Protein AF-A0A3M1GWU7-F1 (afdb_monomer_lite)

Foldseek 3Di:
DPAADEAEPVVPDDPPDDQLVVQCVVDPDPVSNVVSVPDDPLRYHYAHPPVRPCVVVVVVSVVVVVCVVVVVDPDDDDDDPLLVVLQVLLVVLQVVLVVCVVVVHDPVSSVVSNVSSVVSVCCNVVNDPDVVNVCVVCVPPDPPD

Structure (mmCIF, N/CA/C/O backbone):
data_AF-A0A3M1GWU7-F1
#
_entry.id   AF-A0A3M1GWU7-F1
#
loop_
_atom_site.group_PDB
_atom_site.id
_atom_site.type_symbol
_atom_site.label_atom_id
_atom_site.label_alt_id
_atom_site.label_comp_id
_atom_site.label_asym_id
_atom_site.label_entity_id
_atom_site.label_seq_id
_atom_site.pdbx_PDB_ins_code
_atom_site.Cartn_x
_atom_site.Cartn_y
_atom_site.Cartn_z
_atom_site.occupancy
_atom_site.B_iso_or_equiv
_atom_site.auth_seq_id
_atom_site.auth_comp_id
_atom_site.auth_asym_id
_atom_site.auth_atom_id
_atom_site.pdbx_PDB_model_num
ATOM 1 N N . LYS A 1 1 ? -6.688 -11.703 4.045 1.00 57.81 1 LYS A N 1
ATOM 2 C CA . LYS A 1 1 ? -7.608 -10.585 4.372 1.00 57.81 1 LYS A CA 1
ATOM 3 C C . LYS A 1 1 ? -7.320 -10.134 5.801 1.00 57.81 1 LYS A C 1
ATOM 5 O O . LYS A 1 1 ? -7.382 -10.965 6.701 1.00 57.81 1 LYS A O 1
ATOM 10 N N . ASN A 1 2 ? -6.999 -8.858 6.010 1.00 71.38 2 ASN A N 1
ATOM 11 C CA . ASN A 1 2 ? -6.743 -8.299 7.342 1.00 71.38 2 ASN A CA 1
ATOM 12 C C . ASN A 1 2 ? -8.048 -7.856 7.983 1.00 71.38 2 ASN A C 1
ATOM 14 O O . ASN A 1 2 ? -8.399 -6.684 7.957 1.00 71.38 2 ASN A O 1
ATOM 18 N N . VAL A 1 3 ? -8.787 -8.828 8.506 1.00 79.06 3 VAL A N 1
ATOM 19 C CA . VAL A 1 3 ? -10.087 -8.591 9.130 1.00 79.06 3 VAL A CA 1
ATOM 20 C C . VAL A 1 3 ? -9.987 -8.920 10.612 1.00 79.06 3 VAL A C 1
ATOM 22 O O . VAL A 1 3 ? -9.396 -9.940 10.989 1.00 79.06 3 VAL A O 1
ATOM 25 N N . PHE A 1 4 ? -10.547 -8.031 11.425 1.00 82.25 4 PHE A N 1
ATOM 26 C CA . PHE A 1 4 ? -10.835 -8.242 12.836 1.00 82.25 4 PHE A CA 1
ATOM 27 C C . PHE A 1 4 ? -12.342 -8.193 13.023 1.00 82.25 4 PHE A C 1
ATOM 29 O O . PHE A 1 4 ? -13.004 -7.326 12.451 1.00 82.25 4 PHE A O 1
ATOM 36 N N . PHE A 1 5 ? -12.864 -9.090 13.847 1.00 82.25 5 PHE A N 1
ATOM 37 C CA . PHE A 1 5 ? -14.243 -9.022 14.290 1.00 82.25 5 PHE A CA 1
ATOM 38 C C . PHE A 1 5 ? -14.273 -8.448 15.706 1.00 82.25 5 PHE A C 1
ATOM 40 O O . PHE A 1 5 ? -13.634 -8.992 16.607 1.00 82.25 5 PHE A O 1
ATOM 47 N N . ILE A 1 6 ? -15.005 -7.348 15.898 1.00 84.88 6 ILE A N 1
ATOM 48 C CA . ILE A 1 6 ? -15.105 -6.662 17.189 1.00 84.88 6 ILE A CA 1
ATOM 49 C C . ILE A 1 6 ? -16.528 -6.814 17.729 1.00 84.88 6 ILE A C 1
ATOM 51 O O . ILE A 1 6 ? -17.457 -6.146 17.277 1.00 84.88 6 ILE A O 1
ATOM 55 N N . GLY A 1 7 ? -16.693 -7.693 18.715 1.00 82.56 7 GLY A N 1
ATOM 56 C CA . GLY A 1 7 ? -17.942 -7.864 19.450 1.00 82.56 7 GLY A CA 1
ATOM 57 C C . GLY A 1 7 ? -18.119 -6.768 20.497 1.00 82.56 7 GLY A C 1
ATOM 58 O O . GLY A 1 7 ? -17.419 -6.760 21.508 1.00 82.56 7 GLY A O 1
ATOM 59 N N . ASN A 1 8 ? -19.046 -5.840 20.267 1.00 82.75 8 ASN A N 1
ATOM 60 C CA . ASN A 1 8 ? -19.386 -4.802 21.242 1.00 82.75 8 ASN A CA 1
ATOM 61 C C . ASN A 1 8 ? -20.328 -5.335 22.344 1.00 82.75 8 ASN A C 1
ATOM 63 O O . ASN A 1 8 ? -20.962 -6.376 22.172 1.00 82.75 8 ASN A O 1
ATOM 67 N N . LYS A 1 9 ? -20.484 -4.562 23.426 1.00 83.50 9 LYS A N 1
ATOM 68 C CA . LYS A 1 9 ? -21.318 -4.838 24.609 1.00 83.50 9 LYS A CA 1
ATOM 69 C C . LYS A 1 9 ? -20.780 -5.946 25.513 1.00 83.50 9 LYS A C 1
ATOM 71 O O . LYS A 1 9 ? -21.555 -6.702 26.094 1.00 83.50 9 LYS A O 1
ATOM 76 N N . LYS A 1 10 ? -19.453 -6.049 25.634 1.00 81.56 10 LYS A N 1
ATOM 77 C CA . LYS A 1 10 ? -18.791 -7.012 26.530 1.00 81.56 10 LYS A CA 1
ATOM 78 C C . LYS A 1 10 ? -19.312 -6.940 27.974 1.00 81.56 10 LYS A C 1
ATOM 80 O O . LYS A 1 10 ? -19.421 -7.968 28.625 1.00 81.56 10 LYS A O 1
ATOM 85 N N . ASP A 1 11 ? -19.701 -5.752 28.423 1.00 81.69 11 ASP A N 1
ATOM 86 C CA . ASP A 1 11 ? -20.305 -5.469 29.729 1.00 81.69 11 ASP A CA 1
ATOM 87 C C . ASP A 1 11 ? -21.601 -6.252 30.013 1.00 81.69 11 ASP A C 1
ATOM 89 O O . ASP A 1 11 ? -21.964 -6.436 31.171 1.00 81.69 11 ASP A O 1
ATOM 93 N N . LEU A 1 12 ? -22.279 -6.749 28.974 1.00 79.94 12 LEU A N 1
ATOM 94 C CA . LEU A 1 12 ? -23.501 -7.550 29.090 1.00 79.94 12 LEU A CA 1
ATOM 95 C C . LEU A 1 12 ? -23.256 -9.056 28.901 1.00 79.94 12 LEU A C 1
ATOM 97 O O . LEU A 1 12 ? -24.201 -9.845 28.952 1.00 79.94 12 LEU A O 1
ATOM 101 N N . VAL A 1 13 ? -22.013 -9.465 28.632 1.00 73.44 13 VAL A N 1
ATOM 102 C CA . VAL A 1 13 ? -21.659 -10.844 28.279 1.00 73.44 13 VAL A CA 1
ATOM 103 C C . VAL A 1 13 ? -21.088 -11.570 29.496 1.00 73.44 13 VAL A C 1
ATOM 105 O O . VAL A 1 13 ? -20.208 -11.067 30.188 1.00 73.44 13 VAL A O 1
ATOM 108 N N . ASN A 1 14 ? -21.579 -12.785 29.751 1.00 70.25 14 ASN A N 1
ATOM 109 C CA . ASN A 1 14 ? -21.101 -13.625 30.848 1.00 70.25 14 ASN A CA 1
ATOM 110 C C . ASN A 1 14 ? -19.620 -14.021 30.621 1.00 70.25 14 ASN A C 1
ATOM 112 O O . ASN A 1 14 ? -19.297 -14.489 29.527 1.00 70.25 14 ASN A O 1
ATOM 116 N N . PRO A 1 15 ? -18.723 -13.893 31.620 1.00 65.94 15 PRO A N 1
ATOM 117 C CA . PRO A 1 15 ? -17.295 -14.208 31.478 1.00 65.94 15 PRO A CA 1
ATOM 118 C C . PRO A 1 15 ? -16.981 -15.657 31.065 1.00 65.94 15 PRO A C 1
ATOM 120 O O . PRO A 1 15 ? -15.905 -15.904 30.530 1.00 65.94 15 PRO A O 1
ATOM 123 N N . ASN A 1 16 ? -17.912 -16.600 31.253 1.00 62.66 16 ASN A N 1
ATOM 124 C CA . ASN A 1 16 ? -17.747 -18.001 30.836 1.00 62.66 16 ASN A CA 1
ATOM 125 C C . ASN A 1 16 ? -18.221 -18.291 29.400 1.00 62.66 16 ASN A C 1
ATOM 127 O O . ASN A 1 16 ? -18.199 -19.442 28.963 1.00 62.66 16 ASN A O 1
ATOM 131 N N . LEU A 1 17 ? -18.699 -17.283 28.666 1.00 63.97 17 LEU A N 1
ATOM 132 C CA . LEU A 1 17 ? -19.283 -17.481 27.345 1.00 63.97 17 LEU A CA 1
ATOM 133 C C . LEU A 1 17 ? -18.202 -17.522 26.257 1.00 63.97 17 LEU A C 1
ATOM 135 O O . LEU A 1 17 ? -17.371 -16.620 26.142 1.00 63.97 17 LEU A O 1
ATOM 139 N N . ASN A 1 18 ? -18.247 -18.546 25.404 1.00 67.56 18 ASN A N 1
ATOM 140 C CA . ASN A 1 18 ? -17.389 -18.614 24.227 1.00 67.56 18 ASN A CA 1
ATOM 141 C C . ASN A 1 18 ? -17.783 -17.495 23.240 1.00 67.56 18 ASN A C 1
ATOM 143 O O . ASN A 1 18 ? -18.883 -17.507 22.682 1.00 67.56 18 ASN A O 1
ATOM 147 N N . LEU A 1 19 ? -16.879 -16.536 23.005 1.00 67.31 19 LEU A N 1
ATOM 148 C CA . LEU A 1 19 ? -17.105 -15.382 22.122 1.00 67.31 19 LEU A CA 1
ATOM 149 C C . LEU A 1 19 ? -17.618 -15.781 20.733 1.00 67.31 19 LEU A C 1
ATOM 151 O O . LEU A 1 19 ? -18.507 -15.124 20.197 1.00 67.31 19 LEU A O 1
ATOM 155 N N . LYS A 1 20 ? -17.072 -16.852 20.147 1.00 67.94 20 LYS A N 1
ATOM 156 C CA . LYS A 1 20 ? -17.460 -17.315 18.811 1.00 67.94 20 LYS A CA 1
ATOM 157 C C . LYS A 1 20 ? -18.924 -17.752 18.801 1.00 67.94 20 LYS A C 1
ATOM 159 O O . LYS A 1 20 ? -19.667 -17.374 17.902 1.00 67.94 20 LYS A O 1
ATOM 164 N N . SER A 1 21 ? -19.358 -18.473 19.837 1.00 69.31 21 SER A N 1
ATOM 165 C CA . SER A 1 21 ? -20.757 -18.899 19.987 1.00 69.31 21 SER A CA 1
ATOM 166 C C . SER A 1 21 ? -21.723 -17.724 20.192 1.00 69.31 21 SER A C 1
ATOM 168 O O . SER A 1 21 ? -22.760 -17.673 19.537 1.00 69.31 21 SER A O 1
ATOM 170 N N . PHE A 1 22 ? -21.342 -16.729 21.001 1.00 70.25 22 PHE A N 1
ATOM 171 C CA . PHE A 1 22 ? -22.142 -15.519 21.223 1.00 70.25 22 PHE A CA 1
ATOM 172 C C . PHE A 1 22 ? -22.355 -14.712 19.938 1.00 70.25 22 PHE A C 1
ATOM 174 O O . PHE A 1 22 ? -23.441 -14.204 19.664 1.00 70.25 22 PHE A O 1
ATOM 181 N N . LEU A 1 23 ? -21.305 -14.593 19.128 1.00 67.12 23 LEU A N 1
ATOM 182 C CA . LEU A 1 23 ? -21.353 -13.831 17.886 1.00 67.12 23 LEU A CA 1
ATOM 183 C C . LEU A 1 23 ? -22.142 -14.548 16.791 1.00 67.12 23 LEU A C 1
ATOM 185 O O . LEU A 1 23 ? -22.855 -13.888 16.039 1.00 67.12 23 LEU A O 1
ATOM 189 N N . LEU A 1 24 ? -22.078 -15.882 16.739 1.00 69.56 24 LEU A N 1
ATOM 190 C CA . LEU A 1 24 ? -22.933 -16.684 15.859 1.00 69.56 24 LEU A CA 1
ATOM 191 C C . LEU A 1 24 ? -24.417 -16.520 16.206 1.00 69.56 24 LEU A C 1
ATOM 193 O O . LEU A 1 24 ? -25.240 -16.409 15.300 1.00 69.56 24 LEU A O 1
ATOM 197 N N . GLU A 1 25 ? -24.749 -16.446 17.497 1.00 69.19 25 GLU A N 1
ATOM 198 C CA . GLU A 1 25 ? -26.123 -16.231 17.969 1.00 69.19 25 GLU A CA 1
ATOM 199 C C . GLU A 1 25 ? -26.661 -14.840 17.591 1.00 69.19 25 GLU A C 1
ATOM 201 O O . GLU A 1 25 ? -27.834 -14.687 17.255 1.00 69.19 25 GLU A O 1
ATOM 206 N N . LYS A 1 26 ? -25.807 -13.807 17.629 1.00 70.75 26 LYS A N 1
ATOM 207 C CA . LYS A 1 26 ? -26.196 -12.415 17.339 1.00 70.75 26 LYS A CA 1
ATOM 208 C C . LYS A 1 26 ? -26.078 -12.014 15.868 1.00 70.75 26 LYS A C 1
ATOM 210 O O . LYS A 1 26 ? -26.514 -10.918 15.514 1.00 70.75 26 LYS A O 1
ATOM 215 N N . ALA A 1 27 ? -25.501 -12.856 15.015 1.00 70.25 27 ALA A N 1
ATOM 216 C CA . ALA A 1 27 ? -25.378 -12.580 13.590 1.00 70.25 27 ALA A CA 1
ATOM 217 C C . ALA A 1 27 ? -26.752 -12.644 12.899 1.00 70.25 27 ALA A C 1
ATOM 219 O O . ALA A 1 27 ? -27.404 -13.685 12.874 1.00 70.25 27 ALA A O 1
ATOM 220 N N . SER A 1 28 ? -27.177 -11.520 12.316 1.00 69.50 28 SER A N 1
ATOM 221 C CA . SER A 1 28 ? -28.491 -11.352 11.677 1.00 69.50 28 SER A CA 1
ATOM 222 C C . SER A 1 28 ? -28.609 -11.981 10.284 1.00 69.50 28 SER A C 1
ATOM 224 O O . SER A 1 28 ? -29.724 -12.190 9.811 1.00 69.50 28 SER A O 1
ATOM 226 N N . SER A 1 29 ? -27.484 -12.294 9.634 1.00 78.38 29 SER A N 1
ATOM 227 C CA . SER A 1 29 ? -27.429 -12.820 8.264 1.00 78.38 29 SER A CA 1
ATOM 228 C C . SER A 1 29 ? -26.552 -14.070 8.186 1.00 78.38 29 SER A C 1
ATOM 230 O O . SER A 1 29 ? -25.502 -14.130 8.829 1.00 78.38 29 SER A O 1
ATOM 232 N N . ARG A 1 30 ? -26.937 -15.038 7.339 1.00 72.81 30 ARG A N 1
ATOM 233 C CA . ARG A 1 30 ? -26.162 -16.274 7.090 1.00 72.81 30 ARG A CA 1
ATOM 234 C C . ARG A 1 30 ? -24.740 -15.998 6.590 1.00 72.81 30 ARG A C 1
ATOM 236 O O . ARG A 1 30 ? -23.810 -16.653 7.036 1.00 72.81 30 ARG A O 1
ATOM 243 N N . GLU A 1 31 ? -24.560 -14.975 5.757 1.00 72.56 31 GLU A N 1
ATOM 244 C CA . GLU A 1 31 ? -23.241 -14.570 5.243 1.00 72.56 31 GLU A CA 1
ATOM 245 C C . GLU A 1 31 ? -22.267 -14.184 6.373 1.00 72.56 31 GLU A C 1
ATOM 247 O O . GLU A 1 31 ? -21.104 -14.579 6.368 1.00 72.56 31 GLU A O 1
ATOM 252 N N . ILE A 1 32 ? -22.756 -13.480 7.401 1.00 72.19 32 ILE A N 1
ATOM 253 C CA . ILE A 1 32 ? -21.949 -13.077 8.563 1.00 72.19 32 ILE A CA 1
ATOM 254 C C . ILE A 1 32 ? -21.616 -14.299 9.432 1.00 72.19 32 ILE A C 1
ATOM 256 O O . ILE A 1 32 ? -20.515 -14.393 9.970 1.00 72.19 32 ILE A O 1
ATOM 260 N N . GLN A 1 33 ? -22.542 -15.255 9.557 1.00 73.31 33 GLN A N 1
ATOM 261 C CA . GLN A 1 33 ? -22.303 -16.498 10.297 1.00 73.31 33 GLN A CA 1
ATOM 262 C C . GLN A 1 33 ? -21.193 -17.339 9.653 1.00 73.31 33 GLN A C 1
ATOM 264 O O . GLN A 1 33 ? -20.324 -17.847 10.364 1.00 73.31 33 GLN A O 1
ATOM 269 N N . GLU A 1 34 ? -21.180 -17.444 8.323 1.00 75.44 34 GLU A N 1
ATOM 270 C CA . GLU A 1 34 ? -20.138 -18.158 7.575 1.00 75.44 34 GLU A CA 1
ATOM 271 C C . GLU A 1 34 ? -18.770 -17.472 7.689 1.00 75.44 34 GLU A C 1
ATOM 273 O O . GLU A 1 34 ? -17.753 -18.140 7.902 1.00 75.44 34 GLU A O 1
ATOM 278 N N . GLU A 1 35 ? -18.718 -16.137 7.625 1.00 74.38 35 GLU A N 1
ATOM 279 C CA . GLU A 1 35 ? -17.472 -15.402 7.867 1.00 74.38 35 GLU A CA 1
ATOM 280 C C . GLU A 1 35 ? -16.964 -15.609 9.302 1.00 74.38 35 GLU A C 1
ATOM 282 O O . GLU A 1 35 ? -15.784 -15.902 9.493 1.00 74.38 35 GLU A O 1
ATOM 287 N N . ILE A 1 36 ? -17.843 -15.554 10.309 1.00 73.88 36 ILE A N 1
ATOM 288 C CA . ILE A 1 36 ? -17.493 -15.812 11.717 1.00 73.88 36 ILE A CA 1
ATOM 289 C C . ILE A 1 36 ? -16.969 -17.244 11.916 1.00 73.88 36 ILE A C 1
ATOM 291 O O . ILE A 1 36 ? -16.016 -17.453 12.672 1.00 73.88 36 ILE A O 1
ATOM 295 N N . GLN A 1 37 ? -17.544 -18.244 11.242 1.00 76.00 37 GLN A N 1
ATOM 296 C CA . GLN A 1 37 ? -17.065 -19.629 11.339 1.00 76.00 37 GLN A CA 1
ATOM 297 C C . GLN A 1 37 ? -15.646 -19.795 10.789 1.00 76.00 37 GLN A C 1
ATOM 299 O O . GLN A 1 37 ? -14.836 -20.482 11.422 1.00 76.00 37 GLN A O 1
ATOM 304 N N . ASN A 1 38 ? -15.342 -19.124 9.677 1.00 77.25 38 ASN A N 1
ATOM 305 C CA . ASN A 1 38 ? -14.057 -19.201 8.980 1.00 77.25 38 ASN A CA 1
ATOM 306 C C . ASN A 1 38 ? -12.935 -18.368 9.625 1.00 77.25 38 ASN A C 1
ATOM 308 O O . ASN A 1 38 ? -11.769 -18.503 9.247 1.00 77.25 38 ASN A O 1
ATOM 312 N N . LEU A 1 39 ? -13.254 -17.514 10.599 1.00 72.56 39 LEU A N 1
ATOM 313 C CA . LEU A 1 39 ? -12.262 -16.732 11.332 1.00 72.56 39 LEU A CA 1
ATOM 314 C C . LEU A 1 39 ? -11.550 -17.571 12.406 1.00 72.56 39 LEU A C 1
ATOM 316 O O . LEU A 1 39 ? -12.161 -18.363 13.138 1.00 72.56 39 LEU A O 1
ATOM 320 N N . LYS A 1 40 ? -10.235 -17.350 12.524 1.00 77.81 40 LYS A N 1
ATOM 321 C CA . LYS A 1 40 ? -9.416 -17.882 13.623 1.00 77.81 40 LYS A CA 1
ATOM 322 C C . LYS A 1 40 ? -9.763 -17.162 14.926 1.00 77.81 40 LYS A C 1
ATOM 324 O O . LYS A 1 40 ? -10.110 -15.983 14.898 1.00 77.81 40 LYS A O 1
ATOM 329 N N . GLU A 1 41 ? -9.606 -17.836 16.065 1.00 71.38 41 GLU A N 1
ATOM 330 C CA . GLU A 1 41 ? -9.881 -17.246 17.388 1.00 71.38 41 GLU A CA 1
ATOM 331 C C . GLU A 1 41 ? -9.098 -15.945 17.628 1.00 71.38 41 GLU A C 1
ATOM 333 O O . GLU A 1 41 ? -9.648 -14.978 18.142 1.00 71.38 41 GLU A O 1
ATOM 338 N N . GLU A 1 42 ? -7.863 -15.868 17.132 1.00 73.12 42 GLU A N 1
ATOM 339 C CA . GLU A 1 42 ? -6.990 -14.685 17.203 1.00 73.12 42 GLU A CA 1
ATOM 340 C C . GLU A 1 42 ? -7.543 -13.436 16.483 1.00 73.12 42 GLU A C 1
ATOM 342 O O . GLU A 1 42 ? -7.027 -12.331 16.654 1.00 73.12 42 GLU A O 1
ATOM 347 N N . GLN A 1 43 ? -8.572 -13.590 15.642 1.00 77.81 43 GLN A N 1
ATOM 348 C CA . GLN A 1 43 ? -9.216 -12.490 14.916 1.00 77.81 43 GLN A CA 1
ATOM 349 C C . GLN A 1 43 ? -10.464 -11.953 15.625 1.00 77.81 43 GLN A C 1
ATOM 351 O O . GLN A 1 43 ? -11.045 -10.970 15.152 1.00 77.81 43 GLN A O 1
ATOM 356 N N . PHE A 1 44 ? -10.864 -12.570 16.740 1.00 80.62 44 PHE A N 1
ATOM 357 C CA . PHE A 1 44 ? -11.995 -12.140 17.551 1.00 80.62 44 PHE A CA 1
ATOM 358 C C . PHE A 1 44 ? -11.535 -11.300 18.732 1.00 80.62 44 PHE A C 1
ATOM 360 O O . PHE A 1 44 ? -10.750 -11.732 19.571 1.00 80.62 44 PHE A O 1
ATOM 367 N N . LEU A 1 45 ? -12.084 -10.094 18.817 1.00 82.94 45 LEU A N 1
ATOM 368 C CA . LEU A 1 45 ? -11.874 -9.177 19.926 1.00 82.94 45 LEU A CA 1
ATOM 369 C C . LEU A 1 45 ? -13.237 -8.747 20.469 1.00 82.94 45 LEU A C 1
ATOM 371 O O . LEU A 1 45 ? -14.206 -8.621 19.722 1.00 82.94 45 LEU A O 1
ATOM 375 N N . THR A 1 46 ? -13.330 -8.505 21.772 1.00 85.44 46 THR A N 1
ATOM 376 C CA . THR A 1 46 ? -14.521 -7.906 22.395 1.00 85.44 46 THR A CA 1
ATOM 377 C C . THR A 1 46 ? -14.223 -6.533 22.945 1.00 85.44 46 THR A C 1
ATOM 379 O O . THR A 1 46 ? -13.088 -6.229 23.291 1.00 85.44 46 THR A O 1
ATOM 382 N N . VAL A 1 47 ? -15.248 -5.700 23.054 1.00 89.19 47 VAL A N 1
ATOM 383 C CA . VAL A 1 47 ? -15.151 -4.366 23.643 1.00 89.19 47 VAL A CA 1
ATOM 384 C C . VAL A 1 47 ? -16.447 -4.022 24.355 1.00 89.19 47 VAL A C 1
ATOM 386 O O . VAL A 1 47 ? -17.524 -4.471 23.957 1.00 89.19 47 VAL A O 1
ATOM 389 N N . SER A 1 48 ? -16.362 -3.195 25.388 1.00 89.38 48 SER A N 1
ATOM 390 C CA . SER A 1 48 ? -17.504 -2.383 25.792 1.00 89.38 48 SER A CA 1
ATOM 391 C C . SER A 1 48 ? -17.252 -0.957 25.332 1.00 89.38 48 SER A C 1
ATOM 393 O O . SER A 1 48 ? -16.423 -0.247 25.897 1.00 89.38 48 SER A O 1
ATOM 395 N N . ALA A 1 49 ? -17.954 -0.525 24.285 1.00 89.19 49 ALA A N 1
ATOM 396 C CA . ALA A 1 49 ? -17.869 0.861 23.829 1.00 89.19 49 ALA A CA 1
ATOM 397 C C . ALA A 1 49 ? -18.442 1.852 24.859 1.00 89.19 49 ALA A C 1
ATOM 399 O O . ALA A 1 49 ? -18.099 3.028 24.817 1.00 89.19 49 ALA A O 1
ATOM 400 N N . LEU A 1 50 ? -19.297 1.378 25.775 1.00 90.62 50 LEU A N 1
ATOM 401 C CA . LEU A 1 50 ? -19.906 2.194 26.824 1.00 90.62 50 LEU A CA 1
ATOM 402 C C . LEU A 1 50 ? -18.924 2.479 27.965 1.00 90.62 50 LEU A C 1
ATOM 404 O O . LEU A 1 50 ? -18.785 3.626 28.378 1.00 90.62 50 LEU A O 1
ATOM 408 N N . THR A 1 51 ? -18.243 1.447 28.471 1.00 91.50 51 THR A N 1
ATOM 409 C CA . THR A 1 51 ? -17.307 1.590 29.601 1.00 91.50 51 THR A CA 1
ATOM 410 C C . THR A 1 51 ? -15.869 1.856 29.153 1.00 91.50 51 THR A C 1
ATOM 412 O O . THR A 1 51 ? -15.025 2.225 29.965 1.00 91.50 51 THR A O 1
ATOM 415 N N . GLY A 1 52 ? -15.570 1.657 27.866 1.00 88.88 52 GLY A N 1
ATOM 416 C CA . GLY A 1 52 ? -14.211 1.702 27.324 1.00 88.88 52 GLY A CA 1
ATOM 417 C C . GLY A 1 52 ? -13.395 0.439 27.615 1.00 88.88 52 GLY A C 1
ATOM 418 O O . GLY A 1 52 ? -12.201 0.388 27.304 1.00 88.88 52 GLY A O 1
ATOM 419 N N . GLU A 1 53 ? -14.010 -0.596 28.193 1.00 89.75 53 GLU A N 1
ATOM 420 C CA . GLU A 1 53 ? -13.325 -1.845 28.501 1.00 89.75 53 GLU A CA 1
ATOM 421 C C . GLU A 1 53 ? -12.750 -2.485 27.229 1.00 89.75 53 GLU A C 1
ATOM 423 O O . GLU A 1 53 ? -13.430 -2.625 26.210 1.00 89.75 53 GLU A O 1
ATOM 428 N N . ASN A 1 54 ? -11.495 -2.933 27.318 1.00 87.62 54 ASN A N 1
ATOM 429 C CA . ASN A 1 54 ? -10.764 -3.655 26.271 1.00 87.62 54 ASN A CA 1
ATOM 430 C C . ASN A 1 54 ? -10.383 -2.836 25.019 1.00 87.62 54 ASN A C 1
ATOM 432 O O . ASN A 1 54 ? -9.749 -3.374 24.110 1.00 87.62 54 ASN A O 1
ATOM 436 N N . VAL A 1 55 ? -10.679 -1.531 24.979 1.00 91.50 55 VAL A N 1
ATOM 437 C CA . VA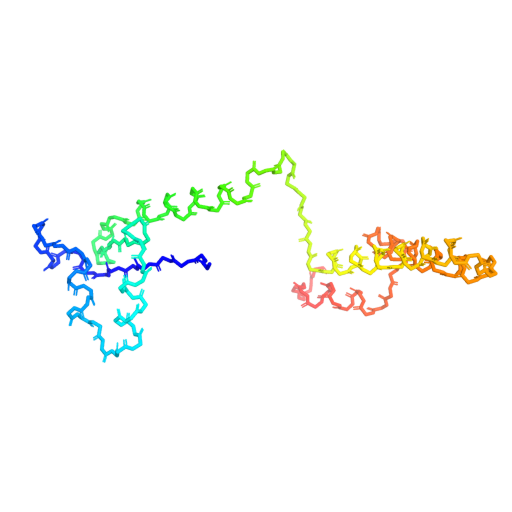L A 1 55 ? -10.285 -0.638 23.870 1.00 91.50 55 VAL A CA 1
ATOM 438 C C . VAL A 1 55 ? -8.768 -0.621 23.668 1.00 91.50 55 VAL A C 1
ATOM 440 O O . VAL A 1 55 ? -8.283 -0.677 22.539 1.00 91.50 55 VAL A O 1
ATOM 443 N N . GLU A 1 56 ? -8.001 -0.580 24.758 1.00 91.75 56 GLU A N 1
ATOM 444 C CA . GLU A 1 56 ? -6.539 -0.509 24.685 1.00 91.75 56 GLU A CA 1
ATOM 445 C C . GLU A 1 56 ? -5.920 -1.789 24.107 1.00 91.75 56 GLU A C 1
ATOM 447 O O . GLU A 1 56 ? -4.967 -1.737 23.331 1.00 91.75 56 GLU A O 1
ATOM 452 N N . ASN A 1 57 ? -6.507 -2.948 24.407 1.00 87.81 57 ASN A N 1
ATOM 453 C CA . ASN A 1 57 ? -6.062 -4.214 23.833 1.00 87.81 57 ASN A CA 1
ATOM 454 C C . ASN A 1 57 ? -6.369 -4.282 22.336 1.00 87.81 57 ASN A C 1
ATOM 456 O O . ASN A 1 57 ? -5.515 -4.719 21.572 1.00 87.81 57 ASN A O 1
ATOM 460 N N . ILE A 1 58 ? -7.520 -3.762 21.892 1.00 89.38 58 ILE A N 1
ATOM 461 C CA . ILE A 1 58 ? -7.830 -3.650 20.459 1.00 89.38 58 ILE A CA 1
ATOM 462 C C . ILE A 1 58 ? -6.797 -2.777 19.746 1.00 89.38 58 ILE A C 1
ATOM 464 O O . ILE A 1 58 ? -6.274 -3.181 18.707 1.00 89.38 58 ILE A O 1
ATOM 468 N N . LYS A 1 59 ? -6.447 -1.615 20.313 1.00 90.75 59 LYS A N 1
ATOM 469 C CA . LYS A 1 59 ? -5.399 -0.752 19.746 1.00 90.75 59 LYS A CA 1
ATOM 470 C C . LYS A 1 59 ? -4.069 -1.492 19.619 1.00 90.75 59 LYS A C 1
ATOM 472 O O . LYS A 1 59 ? -3.455 -1.441 18.557 1.00 90.75 59 LYS A O 1
ATOM 477 N N . LYS A 1 60 ? -3.651 -2.224 20.658 1.00 89.81 60 LYS A N 1
ATOM 478 C CA . LYS A 1 60 ? -2.420 -3.035 20.639 1.00 89.81 60 LYS A CA 1
ATOM 479 C C . LYS A 1 60 ? -2.471 -4.158 19.600 1.00 89.81 60 LYS A C 1
ATOM 481 O O . LYS A 1 60 ? -1.483 -4.382 18.903 1.00 89.81 60 LYS A O 1
ATOM 486 N N . SER A 1 61 ? -3.604 -4.841 19.449 1.00 86.75 61 SER A N 1
ATOM 487 C CA . SER A 1 61 ? -3.793 -5.887 18.433 1.00 86.75 61 SER A CA 1
ATOM 488 C C . SER A 1 61 ? -3.732 -5.328 17.011 1.00 86.75 61 SER A C 1
ATOM 490 O O . SER A 1 61 ? -3.098 -5.922 16.142 1.00 86.75 61 SER A O 1
ATOM 492 N N . ILE A 1 62 ? -4.334 -4.159 16.770 1.00 87.00 62 ILE A N 1
ATOM 493 C CA . ILE A 1 62 ? -4.229 -3.467 15.479 1.00 87.00 62 ILE A CA 1
ATOM 494 C C . ILE A 1 62 ? -2.777 -3.049 15.234 1.00 87.00 62 ILE A C 1
ATOM 496 O O . ILE A 1 62 ? -2.222 -3.355 14.182 1.00 87.00 62 ILE A O 1
ATOM 500 N N . TYR A 1 63 ? -2.147 -2.402 16.217 1.00 86.62 63 TYR A N 1
ATOM 501 C CA . TYR A 1 63 ? -0.779 -1.902 16.106 1.00 86.62 63 TYR A CA 1
ATOM 502 C C . TYR A 1 63 ? 0.228 -3.023 15.835 1.00 86.62 63 TYR A C 1
ATOM 504 O O . TYR A 1 63 ? 1.006 -2.926 14.894 1.00 86.62 63 TYR A O 1
ATOM 512 N N . SER A 1 64 ? 0.177 -4.115 16.599 1.00 84.94 64 SER A N 1
ATOM 513 C CA . SER A 1 64 ? 1.060 -5.275 16.404 1.00 84.94 64 SER A CA 1
ATOM 514 C C . SER A 1 64 ? 0.884 -5.921 15.031 1.00 84.94 64 SER A C 1
ATOM 516 O O . SER A 1 64 ? 1.871 -6.277 14.391 1.00 84.94 64 SER A O 1
ATOM 518 N N . LYS A 1 65 ? -0.352 -6.021 14.527 1.00 82.12 65 LYS A N 1
ATOM 519 C CA . LYS A 1 65 ? -0.605 -6.571 13.190 1.00 82.12 65 LYS A CA 1
ATOM 520 C C . LYS A 1 65 ? -0.057 -5.671 12.087 1.00 82.12 65 LYS A C 1
ATOM 522 O O . LYS A 1 65 ? 0.606 -6.163 11.182 1.00 82.12 65 LYS A O 1
ATOM 527 N N . VAL A 1 66 ? -0.269 -4.361 12.203 1.00 82.44 66 VAL A N 1
ATOM 528 C CA . VAL A 1 66 ? 0.296 -3.367 11.280 1.00 82.44 66 VAL A CA 1
ATOM 529 C C . VAL A 1 66 ? 1.826 -3.375 11.344 1.00 82.44 66 VAL A C 1
ATOM 531 O O . VAL A 1 66 ? 2.486 -3.352 10.311 1.00 82.44 66 VAL A O 1
ATOM 534 N N . GLN A 1 67 ? 2.414 -3.474 12.536 1.00 79.56 67 GLN 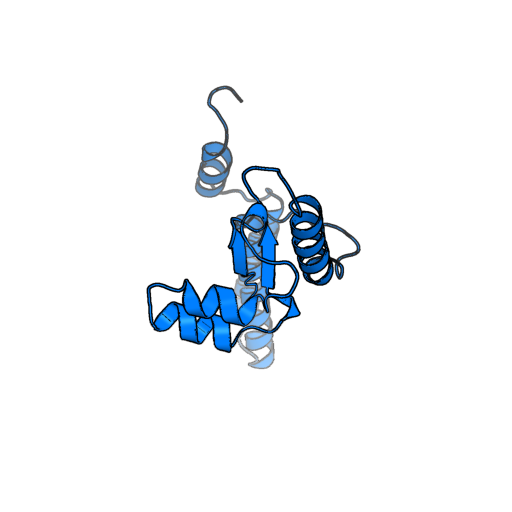A N 1
ATOM 535 C CA . GLN A 1 67 ? 3.863 -3.536 12.710 1.00 79.56 67 GLN A CA 1
ATOM 536 C C . GLN A 1 67 ? 4.465 -4.819 12.127 1.00 79.56 67 GLN A C 1
ATOM 538 O O . GLN A 1 67 ? 5.541 -4.756 11.550 1.00 79.56 67 GLN A O 1
ATOM 543 N N . ASN A 1 68 ? 3.787 -5.964 12.214 1.00 74.69 68 ASN A N 1
ATOM 544 C CA . ASN A 1 68 ? 4.251 -7.194 11.565 1.00 74.69 68 ASN A CA 1
ATOM 545 C C . ASN A 1 68 ? 4.254 -7.085 10.031 1.00 74.69 68 ASN A C 1
ATOM 547 O O . ASN A 1 68 ? 5.060 -7.739 9.375 1.00 74.69 68 ASN A O 1
ATOM 551 N N . GLU A 1 69 ? 3.390 -6.245 9.456 1.00 72.19 69 GLU A N 1
ATOM 552 C CA . GLU A 1 69 ? 3.355 -5.990 8.011 1.00 72.19 69 GLU A CA 1
ATOM 553 C C . GLU A 1 69 ? 4.354 -4.914 7.568 1.00 72.19 69 GLU A C 1
ATOM 555 O O . GLU A 1 69 ? 4.980 -5.046 6.518 1.00 72.19 69 GLU A O 1
ATOM 560 N N . ILE A 1 70 ? 4.532 -3.858 8.366 1.00 68.88 70 ILE A N 1
ATOM 561 C CA . ILE A 1 70 ? 5.390 -2.706 8.035 1.00 68.88 70 ILE A CA 1
ATOM 562 C C . ILE A 1 70 ? 6.839 -2.901 8.518 1.00 68.88 70 ILE A C 1
ATOM 564 O O . ILE A 1 70 ? 7.770 -2.344 7.939 1.00 68.88 70 ILE A O 1
ATOM 568 N N . GLY A 1 71 ? 7.056 -3.711 9.555 1.00 56.78 71 GLY A N 1
ATOM 569 C CA . GLY A 1 71 ? 8.310 -3.858 10.308 1.00 56.78 71 GLY A CA 1
ATOM 570 C C . GLY A 1 71 ? 9.498 -4.442 9.540 1.00 56.78 71 GLY A C 1
ATOM 571 O O . GLY A 1 71 ? 10.564 -4.631 10.119 1.00 56.78 71 GLY A O 1
ATOM 572 N N . LEU A 1 72 ? 9.343 -4.700 8.241 1.00 56.28 72 LEU A N 1
ATOM 573 C CA . LEU A 1 72 ? 10.427 -5.099 7.344 1.00 56.28 72 LEU A CA 1
ATOM 574 C C . LEU A 1 72 ? 11.245 -3.907 6.819 1.00 56.28 72 LEU A C 1
ATOM 576 O O . LEU A 1 72 ? 12.352 -4.106 6.318 1.00 56.28 72 LEU A O 1
ATOM 580 N N . TYR A 1 73 ? 10.752 -2.673 6.952 1.00 57.44 73 TYR A N 1
ATOM 581 C CA . TYR A 1 73 ? 11.445 -1.487 6.450 1.00 57.44 73 TYR A CA 1
ATOM 582 C C . TYR A 1 73 ? 12.156 -0.748 7.593 1.00 57.44 73 TYR A C 1
ATOM 584 O O . TYR A 1 73 ? 11.523 -0.081 8.407 1.00 57.44 73 TYR A O 1
ATOM 592 N N . LYS A 1 74 ? 13.495 -0.855 7.647 1.00 57.12 74 LYS A N 1
ATOM 593 C CA . LYS A 1 74 ? 14.354 -0.105 8.593 1.00 57.12 74 LYS A CA 1
ATOM 594 C C . LYS A 1 74 ? 14.264 1.417 8.412 1.00 57.12 74 LYS A C 1
ATOM 596 O O . LYS A 1 74 ? 14.577 2.157 9.337 1.00 57.12 74 LYS A O 1
ATOM 601 N N . GLU A 1 75 ? 13.832 1.867 7.238 1.00 62.06 75 GLU A N 1
ATOM 602 C CA . GLU A 1 75 ? 13.653 3.271 6.886 1.00 62.06 75 GLU A CA 1
ATOM 603 C C . GLU A 1 75 ? 12.229 3.470 6.367 1.00 62.06 75 GLU A C 1
ATOM 605 O O . GLU A 1 75 ? 11.800 2.826 5.406 1.00 62.06 75 GLU A O 1
ATOM 610 N N . ALA A 1 76 ? 11.472 4.350 7.020 1.00 59.69 76 ALA A N 1
ATOM 611 C CA . ALA A 1 76 ? 10.125 4.689 6.591 1.00 59.69 76 ALA A CA 1
ATOM 612 C C . ALA A 1 76 ? 10.199 5.632 5.382 1.00 59.69 76 ALA A C 1
ATOM 614 O O . ALA A 1 76 ? 10.353 6.845 5.529 1.00 59.69 76 ALA A O 1
ATOM 615 N N . PHE A 1 77 ? 10.071 5.086 4.174 1.00 63.69 77 PHE A N 1
ATOM 616 C CA . PHE A 1 77 ? 9.881 5.910 2.985 1.00 63.69 77 PHE A CA 1
ATOM 617 C C . PHE A 1 77 ? 8.419 6.350 2.887 1.00 63.69 77 PHE A C 1
ATOM 619 O O . PHE A 1 77 ? 7.517 5.549 2.642 1.00 63.69 77 PHE A O 1
ATOM 626 N N . LEU A 1 78 ? 8.176 7.650 3.060 1.00 66.38 78 LEU A N 1
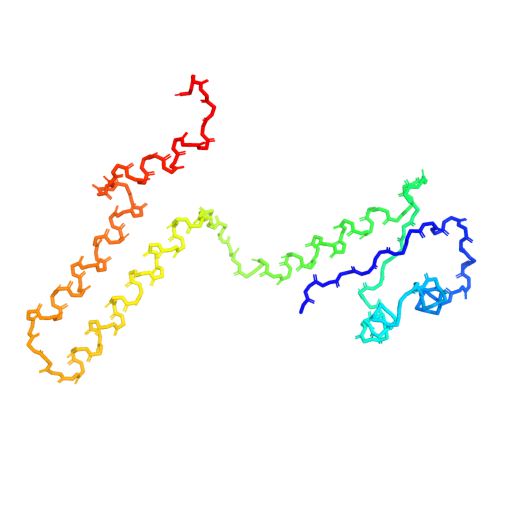ATOM 627 C CA . LEU A 1 78 ? 6.861 8.255 2.856 1.00 66.38 78 LEU A CA 1
ATOM 628 C C . LEU A 1 78 ? 6.590 8.427 1.355 1.00 66.38 78 LEU A C 1
ATOM 630 O O . LEU A 1 78 ? 6.835 9.482 0.764 1.00 66.38 78 LEU A O 1
ATOM 634 N N . PHE A 1 79 ? 6.063 7.382 0.721 1.00 77.75 79 PHE A N 1
ATOM 635 C CA . PHE A 1 79 ? 5.563 7.469 -0.647 1.00 77.75 79 PHE A CA 1
ATOM 636 C C . PHE A 1 79 ? 4.089 7.883 -0.669 1.00 77.75 79 PHE A C 1
ATOM 638 O O . PHE A 1 79 ? 3.246 7.300 0.007 1.00 77.75 79 PHE A O 1
ATOM 645 N N . ARG A 1 80 ? 3.761 8.885 -1.492 1.00 82.81 80 ARG A N 1
ATOM 646 C CA . ARG A 1 80 ? 2.376 9.146 -1.907 1.00 82.81 80 ARG A CA 1
ATOM 647 C C . ARG A 1 80 ? 2.036 8.251 -3.097 1.00 82.81 80 ARG A C 1
ATOM 649 O O . ARG A 1 80 ? 2.939 7.818 -3.811 1.00 82.81 80 ARG A O 1
ATOM 656 N N . LYS A 1 81 ? 0.742 8.066 -3.377 1.00 84.50 81 LYS A N 1
ATOM 657 C CA . LYS A 1 81 ? 0.258 7.296 -4.538 1.00 84.50 81 LYS A CA 1
ATOM 658 C C . LYS A 1 81 ? 0.952 7.699 -5.846 1.00 84.50 8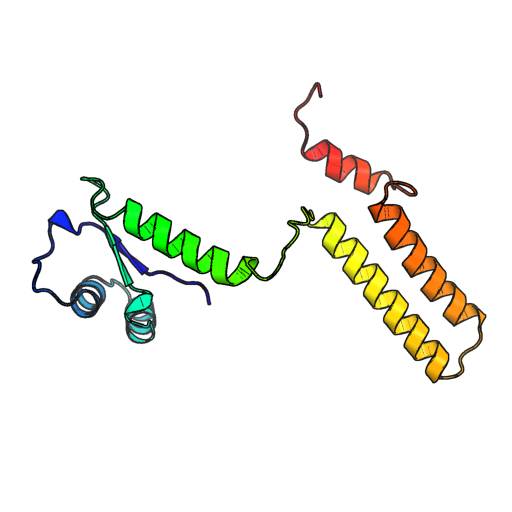1 LYS A C 1
ATOM 660 O O . LYS A 1 81 ? 1.431 6.828 -6.559 1.00 84.50 81 LYS A O 1
ATOM 665 N N . ARG A 1 82 ? 1.103 9.005 -6.108 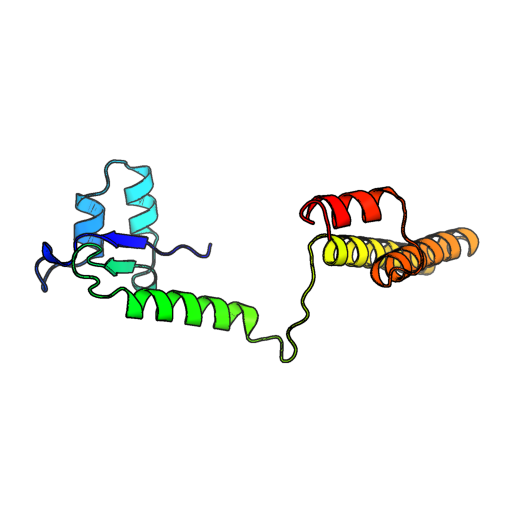1.00 81.56 82 ARG A N 1
ATOM 666 C CA . ARG A 1 82 ? 1.816 9.515 -7.295 1.00 81.56 82 ARG A CA 1
ATOM 667 C C . ARG A 1 82 ? 3.253 8.988 -7.421 1.00 81.56 82 ARG A C 1
ATOM 669 O O . ARG A 1 82 ? 3.702 8.700 -8.521 1.00 81.56 82 ARG A O 1
ATOM 676 N N . HIS A 1 83 ? 3.968 8.832 -6.299 1.00 86.62 83 HIS A N 1
ATOM 677 C CA . HIS A 1 83 ? 5.342 8.333 -6.323 1.00 86.62 83 HIS A CA 1
ATOM 678 C C . HIS A 1 83 ? 5.370 6.846 -6.686 1.00 86.62 83 HIS A C 1
ATOM 680 O O . HIS A 1 83 ? 6.193 6.421 -7.487 1.00 86.62 83 HIS A O 1
ATOM 686 N N . VAL A 1 84 ? 4.440 6.065 -6.130 1.00 88.38 84 VAL A N 1
ATOM 687 C CA . VAL A 1 84 ? 4.307 4.637 -6.453 1.00 88.38 84 VAL A CA 1
ATOM 688 C C . VAL A 1 84 ? 4.003 4.454 -7.939 1.00 88.38 84 VAL A C 1
ATOM 690 O O . VAL A 1 84 ? 4.684 3.683 -8.602 1.00 88.38 84 VAL A O 1
ATOM 693 N N . LEU A 1 85 ? 3.063 5.231 -8.486 1.00 88.75 85 LEU A N 1
ATOM 694 C CA . LEU A 1 85 ? 2.692 5.154 -9.902 1.00 88.75 85 LEU A CA 1
ATOM 695 C C . LEU A 1 85 ? 3.864 5.469 -10.842 1.00 88.75 85 LEU A C 1
ATOM 697 O O . LEU A 1 85 ? 4.095 4.731 -11.797 1.00 88.75 85 LEU A O 1
ATOM 701 N N . ALA A 1 86 ? 4.631 6.525 -10.564 1.00 88.75 86 ALA A N 1
ATOM 702 C CA . ALA A 1 86 ? 5.786 6.873 -11.390 1.00 88.75 86 ALA A CA 1
ATOM 703 C C . ALA A 1 86 ? 6.917 5.829 -11.293 1.00 88.75 86 ALA A C 1
ATOM 705 O O . ALA A 1 86 ? 7.560 5.529 -12.299 1.00 88.75 86 ALA A O 1
ATOM 706 N N . LEU A 1 87 ? 7.138 5.229 -10.115 1.00 91.12 87 LEU A N 1
ATOM 707 C CA . LEU A 1 87 ? 8.090 4.121 -9.950 1.00 91.12 87 LEU A CA 1
ATOM 708 C C . LEU A 1 87 ? 7.638 2.851 -10.681 1.00 91.12 87 LEU A C 1
ATOM 710 O O . LEU A 1 87 ? 8.465 2.191 -11.314 1.00 91.12 87 LEU A O 1
ATOM 714 N N . ASP A 1 88 ? 6.347 2.521 -10.626 1.00 93.25 88 ASP A N 1
ATOM 715 C CA . ASP A 1 88 ? 5.775 1.380 -11.346 1.00 93.25 88 ASP A CA 1
ATOM 716 C C . ASP A 1 88 ? 5.922 1.551 -12.861 1.00 93.25 88 ASP A C 1
ATOM 718 O O . ASP A 1 88 ? 6.321 0.614 -13.561 1.00 93.25 88 ASP A O 1
ATOM 722 N N . GLU A 1 89 ? 5.658 2.755 -13.375 1.00 92.88 89 GLU A N 1
ATOM 723 C CA . GLU A 1 89 ? 5.829 3.069 -14.792 1.00 92.88 89 GLU A CA 1
ATOM 724 C C . GLU A 1 89 ? 7.307 2.996 -15.208 1.00 92.88 89 GLU A C 1
ATOM 726 O O . GLU A 1 89 ? 7.622 2.314 -16.184 1.00 92.88 89 GLU A O 1
ATOM 731 N N . ALA A 1 90 ? 8.224 3.577 -14.422 1.00 94.31 90 ALA A N 1
ATOM 732 C CA . ALA A 1 90 ? 9.666 3.476 -14.665 1.00 94.31 90 ALA A CA 1
ATOM 733 C C . ALA A 1 90 ? 10.148 2.013 -14.683 1.00 94.31 90 ALA A C 1
ATOM 735 O O . ALA A 1 90 ? 10.901 1.587 -15.561 1.00 94.31 90 ALA A O 1
ATOM 736 N N . MET A 1 91 ? 9.679 1.199 -13.735 1.00 96.62 91 MET A N 1
ATOM 737 C CA . MET A 1 91 ? 10.003 -0.226 -13.677 1.00 96.62 91 MET A CA 1
ATOM 738 C C . MET A 1 91 ? 9.466 -0.981 -14.900 1.00 96.62 91 MET A C 1
ATOM 740 O O . MET A 1 91 ? 10.134 -1.882 -15.418 1.00 96.62 91 MET A O 1
ATOM 744 N N . LYS A 1 92 ? 8.266 -0.632 -15.378 1.00 97.38 92 LYS A N 1
ATOM 745 C CA . LYS A 1 92 ? 7.667 -1.227 -16.578 1.00 97.38 92 LYS A CA 1
ATOM 746 C C . LYS A 1 92 ? 8.505 -0.929 -17.823 1.00 97.38 92 LYS A C 1
ATOM 748 O O . LYS A 1 92 ? 8.827 -1.869 -18.550 1.00 97.38 92 LYS A O 1
ATOM 753 N N . THR A 1 93 ? 8.912 0.322 -18.026 1.00 96.81 93 THR A N 1
ATOM 754 C CA . THR A 1 93 ? 9.740 0.736 -19.174 1.00 96.81 93 THR A CA 1
ATOM 755 C C . THR A 1 93 ? 11.147 0.137 -19.109 1.00 96.81 93 THR A C 1
ATOM 757 O O . THR A 1 93 ? 11.662 -0.358 -20.106 1.00 96.81 93 THR A O 1
ATOM 760 N N . LEU A 1 94 ? 11.752 0.019 -17.918 1.00 97.44 94 LEU A N 1
ATOM 761 C CA . LEU A 1 94 ? 13.038 -0.684 -17.764 1.00 97.44 94 LEU A CA 1
ATOM 762 C C . LEU A 1 94 ? 12.939 -2.171 -18.116 1.00 97.44 94 LEU A C 1
ATOM 764 O O . LEU A 1 94 ? 13.838 -2.733 -18.747 1.00 97.44 94 LEU A O 1
ATOM 768 N N . LYS A 1 95 ? 11.847 -2.832 -17.716 1.00 97.69 95 LYS A N 1
ATOM 769 C CA . LYS A 1 95 ? 11.592 -4.229 -18.095 1.00 97.69 95 LYS A CA 1
ATOM 770 C C . LYS A 1 95 ? 11.385 -4.368 -19.604 1.00 97.69 95 LYS A C 1
ATOM 772 O O . LYS A 1 95 ? 11.876 -5.344 -20.172 1.00 97.69 95 LYS A O 1
ATOM 777 N N . ALA A 1 96 ? 10.707 -3.411 -20.238 1.00 97.00 96 ALA A N 1
ATOM 778 C CA . ALA A 1 96 ? 10.539 -3.365 -21.687 1.00 97.00 96 ALA A CA 1
ATOM 779 C C . ALA A 1 96 ? 11.887 -3.182 -22.403 1.00 97.00 96 ALA A C 1
ATOM 781 O O . ALA A 1 96 ? 12.243 -4.032 -23.216 1.00 97.00 96 ALA A O 1
ATOM 782 N N . ALA A 1 97 ? 12.701 -2.196 -22.009 1.00 96.81 97 ALA A N 1
ATOM 783 C CA . ALA A 1 97 ? 14.056 -1.996 -22.533 1.00 96.81 97 ALA A CA 1
ATOM 784 C C . ALA A 1 97 ? 14.919 -3.263 -22.401 1.00 96.81 97 ALA A C 1
ATOM 786 O O . ALA A 1 97 ? 15.561 -3.702 -23.355 1.00 96.81 97 ALA A O 1
ATOM 787 N N . LYS A 1 98 ? 14.881 -3.919 -21.231 1.00 97.12 98 LYS A N 1
ATOM 788 C CA . LYS A 1 98 ? 15.591 -5.186 -20.990 1.00 97.12 98 LYS A CA 1
ATOM 789 C C . LYS A 1 98 ? 15.119 -6.305 -21.920 1.00 97.12 98 LYS A C 1
ATOM 791 O O . LYS A 1 98 ? 15.927 -7.149 -22.303 1.00 97.12 98 LYS A O 1
ATOM 796 N N . LYS A 1 99 ? 13.825 -6.354 -22.245 1.00 97.44 99 LYS A N 1
ATOM 797 C CA . LYS A 1 99 ? 13.274 -7.324 -23.196 1.00 97.44 99 LYS A CA 1
ATOM 798 C C . LYS A 1 99 ? 13.756 -7.022 -24.617 1.00 97.44 99 LYS A C 1
ATOM 800 O O . LYS A 1 99 ? 14.309 -7.914 -25.244 1.00 97.44 99 LYS A O 1
ATOM 805 N N . LEU A 1 100 ? 13.649 -5.773 -25.071 1.00 96.81 100 LEU A N 1
ATOM 806 C CA . LEU A 1 100 ? 14.118 -5.343 -26.396 1.00 96.81 100 LEU A CA 1
ATOM 807 C C . LEU A 1 100 ? 15.609 -5.639 -26.609 1.00 96.81 100 LEU A C 1
ATOM 809 O O . LEU A 1 100 ? 15.999 -6.123 -27.669 1.00 96.81 100 LEU A O 1
ATOM 813 N N . LEU A 1 101 ? 16.424 -5.430 -25.569 1.00 94.75 101 LEU A N 1
ATOM 814 C CA . LEU A 1 101 ? 17.848 -5.765 -25.582 1.00 94.75 1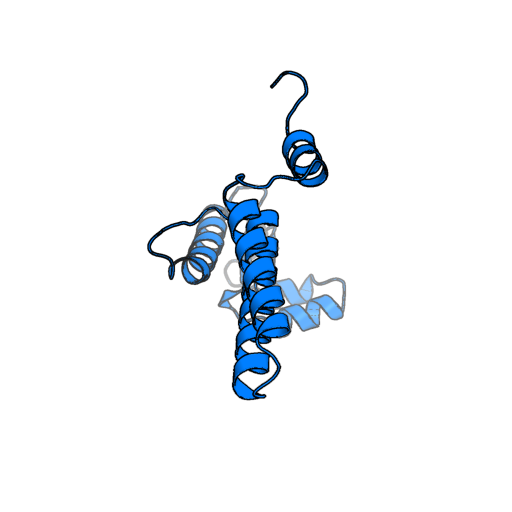01 LEU A CA 1
ATOM 815 C C . LEU A 1 101 ? 18.089 -7.270 -25.779 1.00 94.75 101 LEU A C 1
ATOM 817 O O . LEU A 1 101 ? 18.958 -7.665 -26.552 1.00 94.75 101 LEU A O 1
ATOM 821 N N . LYS A 1 102 ? 17.318 -8.125 -25.093 1.00 96.12 102 LYS A N 1
ATOM 822 C CA . LYS A 1 102 ? 17.403 -9.588 -25.255 1.00 96.12 102 LYS A CA 1
ATOM 823 C C . LYS A 1 102 ? 16.962 -10.039 -26.643 1.00 96.12 102 LYS A C 1
ATOM 825 O O . LYS A 1 102 ? 17.584 -10.936 -27.207 1.00 96.12 102 LYS A O 1
ATOM 830 N N . ASP A 1 103 ? 15.934 -9.392 -27.176 1.00 96.69 103 ASP A N 1
ATOM 831 C CA . ASP A 1 103 ? 15.355 -9.684 -28.486 1.00 96.69 103 ASP A CA 1
ATOM 832 C C . ASP A 1 103 ? 16.207 -9.107 -29.640 1.00 96.69 103 ASP A C 1
ATOM 834 O O . ASP A 1 103 ? 15.868 -9.297 -30.805 1.00 96.69 103 ASP A O 1
ATOM 838 N N . ARG A 1 104 ? 17.337 -8.441 -29.331 1.00 93.69 104 ARG A N 1
ATOM 839 C CA . ARG A 1 104 ? 18.267 -7.808 -30.289 1.00 93.69 104 ARG A CA 1
ATOM 840 C C . ARG A 1 104 ? 17.571 -6.836 -31.249 1.00 93.69 104 ARG A C 1
ATOM 842 O O . ARG A 1 104 ? 17.916 -6.755 -32.427 1.00 93.69 104 ARG A O 1
ATOM 849 N N . VAL A 1 105 ? 16.580 -6.111 -30.735 1.00 95.31 105 VAL A N 1
ATOM 850 C CA . VAL A 1 105 ? 15.889 -5.043 -31.467 1.00 95.31 105 VAL A CA 1
ATOM 851 C C . VAL A 1 105 ? 16.839 -3.852 -31.664 1.00 95.31 105 VAL A C 1
ATOM 853 O O . VAL A 1 105 ? 17.797 -3.695 -30.909 1.00 95.31 105 VAL A O 1
ATOM 856 N N . SER A 1 106 ? 16.572 -3.017 -32.678 1.00 95.25 106 SER A N 1
ATOM 857 C CA . SER A 1 106 ? 17.321 -1.777 -32.931 1.00 95.25 106 SER A CA 1
ATOM 858 C C . SER A 1 106 ? 17.481 -0.930 -31.662 1.00 95.25 106 SER A C 1
ATOM 860 O O . SER A 1 106 ? 16.542 -0.773 -30.872 1.00 95.25 106 SER A O 1
ATOM 862 N N . GLU A 1 107 ? 18.672 -0.354 -31.508 1.00 93.62 107 GLU A N 1
ATOM 863 C CA . GLU A 1 107 ? 19.068 0.484 -30.375 1.00 93.62 107 GLU A CA 1
ATOM 864 C C . GLU A 1 107 ? 18.136 1.684 -30.171 1.00 93.62 107 GLU A C 1
ATOM 866 O O . GLU A 1 107 ? 17.923 2.101 -29.034 1.00 93.62 107 GLU A O 1
ATOM 871 N N . GLU A 1 108 ? 17.504 2.183 -31.236 1.00 96.00 108 GLU A N 1
ATOM 872 C CA . GLU A 1 108 ? 16.549 3.295 -31.174 1.00 96.00 108 GLU A CA 1
ATOM 873 C C . GLU A 1 108 ? 15.347 2.982 -30.268 1.00 96.00 108 GLU A C 1
ATOM 875 O O . GLU A 1 108 ? 14.946 3.814 -29.453 1.00 96.00 108 GLU A O 1
ATOM 880 N N . PHE A 1 109 ? 14.806 1.761 -30.341 1.00 95.19 109 PHE A N 1
ATOM 881 C CA . PHE A 1 109 ? 13.674 1.354 -29.501 1.00 95.19 109 PHE A CA 1
ATOM 882 C C . PHE A 1 109 ? 14.093 1.127 -28.049 1.00 95.19 109 PHE A C 1
ATOM 884 O O . PHE A 1 109 ? 13.344 1.439 -27.124 1.00 95.19 109 PHE A O 1
ATOM 891 N N . ILE A 1 110 ? 15.305 0.608 -27.834 1.00 95.88 110 ILE A N 1
ATOM 892 C CA . ILE A 1 110 ? 15.863 0.434 -26.489 1.00 95.88 110 ILE A CA 1
ATOM 893 C C . ILE A 1 110 ? 16.066 1.808 -25.840 1.00 95.88 110 ILE A C 1
ATOM 895 O O . ILE A 1 110 ? 15.682 2.010 -24.687 1.00 95.88 110 ILE A O 1
ATOM 899 N N . LEU A 1 111 ? 16.630 2.762 -26.586 1.00 96.56 111 LEU A N 1
ATOM 900 C CA . LEU A 1 111 ? 16.862 4.123 -26.120 1.00 96.56 111 LEU A CA 1
ATOM 901 C C . LEU A 1 111 ? 15.548 4.830 -25.770 1.00 96.56 111 LEU A C 1
ATOM 903 O O . LEU A 1 111 ? 15.483 5.479 -24.727 1.00 96.56 111 LEU A O 1
ATOM 907 N N . ALA A 1 112 ? 14.502 4.663 -26.584 1.00 96.56 112 ALA A N 1
ATOM 908 C CA . ALA A 1 112 ? 13.187 5.244 -26.321 1.00 96.56 112 ALA A CA 1
ATOM 909 C C . ALA A 1 112 ? 12.603 4.784 -24.969 1.00 96.56 112 ALA A C 1
ATOM 911 O O . ALA A 1 112 ? 12.178 5.613 -24.160 1.00 96.56 112 ALA A O 1
ATOM 912 N N . GLU A 1 113 ? 12.655 3.483 -24.668 1.00 97.12 113 GLU A N 1
ATOM 913 C CA . GLU A 1 113 ? 12.184 2.938 -23.383 1.00 97.12 113 GLU A CA 1
ATOM 914 C C . GLU A 1 113 ? 13.029 3.428 -22.191 1.00 97.12 113 GLU A C 1
ATOM 916 O O . GLU A 1 113 ? 12.503 3.735 -21.116 1.00 97.12 113 GLU A O 1
ATOM 921 N N . LEU A 1 114 ? 14.350 3.554 -22.369 1.00 95.94 114 LEU A N 1
ATOM 922 C CA . LEU A 1 114 ? 15.238 4.099 -21.335 1.00 95.94 114 LEU A CA 1
ATOM 923 C C . LEU A 1 114 ? 14.959 5.582 -21.060 1.00 95.94 114 LEU A C 1
ATOM 925 O O . LEU A 1 114 ? 14.921 5.993 -19.898 1.00 95.94 114 LEU A O 1
ATOM 929 N N . GLN A 1 115 ? 14.724 6.378 -22.105 1.00 95.44 115 GLN A N 1
ATOM 930 C CA . GLN A 1 115 ? 14.337 7.783 -21.972 1.00 95.44 115 GLN A CA 1
ATOM 931 C C . GLN A 1 115 ? 13.003 7.923 -21.237 1.00 95.44 115 GLN A C 1
ATOM 933 O O . GLN A 1 115 ? 12.886 8.754 -20.334 1.00 95.44 115 GLN A O 1
ATOM 938 N N . GLN A 1 116 ? 12.021 7.073 -21.555 1.00 93.69 116 GLN A N 1
ATOM 939 C CA . GLN A 1 116 ? 10.739 7.071 -20.856 1.00 93.69 116 GLN A CA 1
ATOM 940 C C . GLN A 1 116 ? 10.906 6.727 -19.370 1.00 93.69 116 GLN A C 1
ATOM 942 O O . GLN A 1 116 ? 10.349 7.417 -18.514 1.00 93.69 116 GLN A O 1
ATOM 947 N N . SER A 1 117 ? 11.737 5.732 -19.041 1.00 94.06 117 SER A N 1
ATOM 948 C CA . SER A 1 117 ? 12.060 5.426 -17.645 1.00 94.06 117 SER A CA 1
ATOM 949 C C . SER A 1 117 ? 12.697 6.613 -16.927 1.00 94.06 117 SER A C 1
ATOM 951 O O . SER A 1 117 ? 12.360 6.886 -15.774 1.00 94.06 117 SER A O 1
ATOM 953 N N . LEU A 1 118 ? 13.648 7.290 -17.574 1.00 92.69 118 LEU A N 1
ATOM 954 C CA . LEU A 1 118 ? 14.368 8.408 -16.975 1.00 92.69 118 LEU A CA 1
ATOM 955 C C . LEU A 1 118 ? 13.429 9.586 -16.702 1.00 92.69 118 LEU A C 1
ATOM 957 O O . LEU A 1 118 ? 13.468 10.157 -15.611 1.00 92.69 118 LEU A O 1
ATOM 961 N N . LYS A 1 119 ? 12.530 9.884 -17.646 1.00 90.88 119 LYS A N 1
ATOM 962 C CA . LYS A 1 119 ? 11.486 10.899 -17.485 1.00 90.88 119 LYS A CA 1
ATOM 963 C C . LYS A 1 119 ? 10.639 10.646 -16.239 1.00 90.88 119 LYS A C 1
ATOM 965 O O . LYS A 1 119 ? 10.453 11.544 -15.425 1.00 90.88 119 LYS A O 1
ATOM 970 N N . LYS A 1 120 ? 10.208 9.402 -16.019 1.00 90.25 120 LYS A N 1
ATOM 971 C CA . LYS A 1 120 ? 9.420 9.029 -14.832 1.00 90.25 120 LYS A CA 1
ATOM 972 C C . LYS A 1 120 ? 10.188 9.211 -13.524 1.00 90.25 120 LYS A C 1
ATOM 974 O O . LYS A 1 120 ? 9.624 9.641 -12.519 1.00 90.25 120 LYS A O 1
ATOM 979 N N . VAL A 1 121 ? 11.498 8.971 -13.539 1.00 89.31 121 VAL A N 1
ATOM 980 C CA . VAL A 1 121 ? 12.375 9.260 -12.393 1.00 89.31 121 VAL A CA 1
ATOM 981 C C . VAL A 1 121 ? 12.549 10.769 -12.169 1.00 89.31 121 VAL A C 1
ATOM 983 O O . VAL A 1 121 ? 12.638 11.220 -11.024 1.00 89.31 121 VAL A O 1
ATOM 986 N N . PHE A 1 122 ? 12.565 11.580 -13.226 1.00 87.50 122 PHE A N 1
ATOM 987 C CA . PHE A 1 122 ? 12.599 13.040 -13.105 1.00 87.50 122 PHE A CA 1
ATOM 988 C C . PHE A 1 122 ? 11.278 13.634 -12.614 1.00 87.50 122 PHE A C 1
ATOM 990 O O . PHE A 1 122 ? 11.324 14.546 -11.781 1.00 87.50 122 PHE A O 1
ATOM 997 N N . GLU A 1 123 ? 10.137 13.075 -13.024 1.00 83.50 123 GLU A N 1
ATOM 998 C CA . GLU A 1 123 ? 8.809 13.404 -12.485 1.00 83.50 123 GLU A CA 1
ATOM 999 C C . GLU A 1 123 ? 8.773 13.198 -10.958 1.00 83.50 123 GLU A C 1
ATOM 1001 O O . GLU A 1 123 ? 8.349 14.086 -10.216 1.00 83.50 123 GLU A O 1
ATOM 1006 N N . LEU A 1 124 ? 9.337 12.091 -10.452 1.00 82.38 124 LEU A N 1
ATOM 1007 C CA . LEU A 1 124 ? 9.467 11.839 -9.005 1.00 82.38 124 LEU A CA 1
ATOM 1008 C C . LEU A 1 124 ? 10.273 12.909 -8.262 1.00 82.38 124 LEU A C 1
ATOM 1010 O O . LEU A 1 124 ? 9.963 13.250 -7.120 1.00 82.38 124 LEU A O 1
ATOM 1014 N N . ARG A 1 125 ? 11.339 13.412 -8.892 1.00 76.44 125 ARG A N 1
ATOM 1015 C CA . ARG A 1 125 ? 12.245 14.418 -8.318 1.00 76.44 125 ARG A CA 1
ATOM 1016 C C . ARG A 1 125 ? 11.729 15.847 -8.472 1.00 76.44 125 ARG A C 1
ATOM 1018 O O . ARG A 1 125 ? 12.393 16.758 -7.984 1.00 76.44 125 ARG A O 1
ATOM 1025 N N . GLY A 1 126 ? 10.607 16.042 -9.163 1.00 74.44 126 GLY A N 1
ATOM 1026 C CA . GLY A 1 126 ? 10.102 17.365 -9.506 1.00 74.44 126 GLY A CA 1
ATOM 1027 C C . GLY A 1 126 ? 10.983 18.119 -10.508 1.00 74.44 126 GLY A C 1
ATOM 1028 O O . GLY A 1 126 ? 10.921 19.342 -10.560 1.00 74.44 126 GLY A O 1
ATOM 1029 N N . LYS A 1 127 ? 11.848 17.416 -11.257 1.00 72.44 127 LYS A N 1
ATOM 1030 C CA . LYS A 1 127 ? 12.719 18.031 -12.277 1.00 72.44 127 LYS A CA 1
ATOM 1031 C C . LYS A 1 127 ? 11.985 18.268 -13.593 1.00 72.44 127 LYS A C 1
ATOM 1033 O O . LYS A 1 127 ? 12.260 19.247 -14.271 1.00 72.44 127 LYS A O 1
ATOM 1038 N N . GLU A 1 128 ? 11.048 17.385 -13.917 1.00 68.25 128 GLU A N 1
ATOM 1039 C CA . GLU A 1 128 ? 10.103 17.546 -15.017 1.00 68.25 128 GLU A CA 1
ATOM 1040 C C . GLU A 1 128 ? 8.707 17.375 -14.428 1.00 68.25 128 GLU A C 1
ATOM 1042 O O . GLU A 1 128 ? 8.300 16.265 -14.100 1.00 68.25 128 GLU A O 1
ATOM 1047 N N . VAL A 1 129 ? 8.002 18.482 -14.201 1.00 68.00 129 VAL A N 1
ATOM 1048 C CA . VAL A 1 129 ? 6.644 18.475 -13.643 1.00 68.00 129 VAL A CA 1
ATOM 1049 C C . VAL A 1 129 ? 5.712 19.018 -14.707 1.00 68.00 129 VAL A C 1
ATOM 1051 O O . VAL A 1 129 ? 5.944 20.107 -15.226 1.00 68.00 129 VAL A O 1
ATOM 1054 N N . ASN A 1 130 ? 4.681 18.254 -15.057 1.00 71.38 130 ASN A N 1
ATOM 1055 C CA . ASN A 1 130 ? 3.620 18.752 -15.924 1.00 71.38 130 ASN A CA 1
ATOM 1056 C C . ASN A 1 130 ? 2.574 19.518 -15.090 1.00 71.38 130 ASN A C 1
ATOM 1058 O O . ASN A 1 130 ? 2.476 19.335 -13.875 1.00 71.38 130 ASN A O 1
ATOM 1062 N N . GLU A 1 131 ? 1.780 20.370 -15.739 1.00 75.94 131 GLU A N 1
ATOM 1063 C CA . GLU A 1 131 ? 0.738 21.161 -15.064 1.00 75.94 131 GLU A CA 1
ATOM 1064 C C . GLU A 1 131 ? -0.255 20.277 -14.295 1.00 75.94 131 GLU A C 1
ATOM 1066 O O . GLU A 1 131 ? -0.605 20.588 -13.163 1.00 75.94 131 GLU A O 1
ATOM 1071 N N . GLN A 1 132 ? -0.596 19.102 -14.831 1.00 72.44 132 GLN A N 1
ATOM 1072 C CA . GLN A 1 132 ? -1.499 18.146 -14.179 1.00 72.44 132 GLN A CA 1
ATOM 1073 C C . GLN A 1 132 ? -0.994 17.673 -12.806 1.00 72.44 132 GLN A C 1
ATOM 1075 O O . GLN A 1 132 ? -1.783 17.510 -11.876 1.00 72.44 132 GLN A O 1
ATOM 1080 N N . VAL A 1 133 ? 0.316 17.452 -12.654 1.00 73.31 133 VAL A N 1
ATOM 1081 C CA . VAL A 1 133 ? 0.917 17.070 -11.369 1.00 73.31 133 VAL A CA 1
ATOM 1082 C C . VAL A 1 133 ? 0.893 18.243 -10.393 1.00 73.31 133 VAL A C 1
ATOM 1084 O O . VAL A 1 133 ? 0.723 18.017 -9.194 1.00 73.31 133 VAL A O 1
ATOM 1087 N N . LEU A 1 134 ? 1.048 19.482 -10.868 1.00 78.50 134 LEU A N 1
ATOM 1088 C CA . LEU A 1 134 ? 0.896 20.665 -10.018 1.00 78.50 134 LEU A CA 1
ATOM 1089 C C . LEU A 1 134 ? -0.553 20.795 -9.542 1.00 78.50 134 LEU A C 1
ATOM 1091 O O . LEU A 1 134 ? -0.770 20.922 -8.339 1.00 78.50 134 LEU A O 1
ATOM 1095 N N . ASP A 1 135 ? -1.525 20.656 -10.442 1.00 79.88 135 ASP A N 1
ATOM 1096 C CA . ASP A 1 135 ? -2.951 20.700 -10.109 1.00 79.88 135 ASP A CA 1
ATOM 1097 C C . ASP A 1 135 ? -3.330 19.622 -9.087 1.00 79.88 135 ASP A C 1
ATOM 1099 O O . ASP A 1 135 ? -3.967 19.922 -8.076 1.00 79.88 135 ASP A O 1
ATOM 1103 N N . GLU A 1 136 ? -2.888 18.372 -9.278 1.00 79.12 136 GLU A N 1
ATOM 1104 C CA . GLU A 1 136 ? -3.147 17.289 -8.320 1.00 79.12 136 GLU A CA 1
ATOM 1105 C C . GLU A 1 136 ? -2.534 17.604 -6.948 1.00 79.12 136 GLU A C 1
ATOM 1107 O O . GLU A 1 136 ? -3.184 17.416 -5.916 1.00 79.12 136 GLU A O 1
ATOM 1112 N N . VAL A 1 137 ? -1.301 18.118 -6.915 1.00 80.94 137 VAL A N 1
ATOM 1113 C CA . VAL A 1 137 ? -0.633 18.485 -5.661 1.00 80.94 137 VAL A CA 1
ATOM 1114 C C . VAL A 1 137 ? -1.381 19.611 -4.964 1.00 80.94 137 VAL A C 1
ATOM 1116 O O . VAL A 1 137 ? -1.706 19.448 -3.789 1.00 80.94 137 VAL A O 1
ATOM 1119 N N . PHE A 1 138 ? -1.669 20.713 -5.659 1.00 82.81 138 PHE A N 1
ATOM 1120 C CA . PHE A 1 138 ? -2.275 21.911 -5.076 1.00 82.81 138 PHE A CA 1
ATOM 1121 C C . PHE A 1 138 ? -3.767 21.755 -4.778 1.00 82.81 138 PHE A C 1
ATOM 1123 O O . PHE A 1 138 ? -4.251 22.397 -3.851 1.00 82.81 138 PHE A O 1
ATOM 1130 N N . SER A 1 139 ? -4.470 20.827 -5.436 1.00 83.81 139 SER A N 1
ATOM 1131 C CA . SER A 1 139 ? -5.857 20.474 -5.086 1.00 83.81 139 SER A CA 1
ATOM 1132 C C . SER A 1 139 ? -6.012 19.972 -3.643 1.00 83.81 139 SER A C 1
ATOM 1134 O O . SER A 1 139 ? -7.095 20.045 -3.068 1.00 83.81 139 SER A O 1
ATOM 1136 N N . GLN A 1 140 ? -4.926 19.480 -3.036 1.00 81.12 140 GLN A N 1
ATOM 1137 C CA . GLN A 1 140 ? -4.897 19.011 -1.648 1.00 81.12 140 GLN A CA 1
ATOM 1138 C C . GLN A 1 140 ? -4.516 20.109 -0.642 1.00 81.12 140 GLN A C 1
ATOM 1140 O O . GLN A 1 140 ? -4.457 19.844 0.562 1.00 81.12 140 GLN A O 1
ATOM 1145 N N . PHE A 1 141 ? -4.223 21.328 -1.105 1.00 85.81 141 PHE A N 1
ATOM 1146 C CA . PHE A 1 141 ? -3.885 22.459 -0.248 1.00 85.81 141 PHE A CA 1
ATOM 1147 C C . PHE A 1 141 ? -5.119 23.333 -0.032 1.00 85.81 141 PHE A C 1
ATOM 1149 O O . PHE A 1 141 ? -5.904 23.586 -0.941 1.00 85.81 141 PHE A O 1
ATOM 1156 N N . CYS A 1 142 ? -5.292 23.810 1.199 1.00 86.81 142 CYS A N 1
ATOM 1157 C CA . CYS A 1 142 ? -6.291 24.831 1.484 1.00 86.81 142 CYS A CA 1
ATOM 1158 C C . CYS A 1 142 ? -5.939 26.132 0.745 1.00 86.81 142 CYS A C 1
ATOM 1160 O O . CYS A 1 142 ? -4.762 26.436 0.549 1.00 86.81 142 CYS A O 1
ATOM 1162 N N . ILE A 1 143 ? -6.957 26.924 0.403 1.00 76.88 143 ILE A N 1
ATOM 1163 C CA . ILE A 1 143 ? -6.780 28.249 -0.202 1.00 76.88 143 ILE A CA 1
ATOM 1164 C C . ILE A 1 143 ? -5.973 29.139 0.756 1.00 76.88 143 ILE A C 1
ATOM 1166 O O . ILE A 1 143 ? -6.318 29.251 1.933 1.00 76.88 143 ILE A O 1
ATOM 1170 N N . GLY A 1 144 ? -4.917 29.773 0.240 1.00 75.81 144 GLY A N 1
ATOM 1171 C CA . GLY A 1 144 ? -4.052 30.681 1.002 1.00 75.81 144 GLY A CA 1
ATOM 1172 C C . GLY A 1 144 ? -2.786 30.048 1.591 1.00 75.81 144 GLY A C 1
ATOM 1173 O O . GLY A 1 144 ? -2.236 30.603 2.541 1.00 75.81 144 GLY A O 1
ATOM 1174 N N . LYS A 1 145 ? -2.340 28.902 1.062 1.00 71.38 145 LYS A N 1
ATOM 1175 C CA . LYS A 1 145 ? -1.031 28.298 1.360 1.00 71.38 145 LYS A CA 1
ATOM 1176 C C . LYS A 1 145 ? 0.022 28.615 0.310 1.00 71.38 145 LYS A C 1
ATOM 1178 O O . LYS A 1 145 ? -0.357 28.745 -0.873 1.00 71.38 145 LYS A O 1
#

Secondary structure (DSSP, 8-state):
----EEE--GGGS-TTS-HHHHHHHH--SHHHHHHHHHS-GGGEEE--TTT-TTHHHHHHHHHHHHHHHHTT-SS-----HHHHHHHHHHHHHHHHHHHHHHTT--HHHHHHHHHHHHHHHHHHTTSS--HHHHHHHHTTSPTT-

Sequence (145 aa):
KNVFFIGNKKDLVNPNLNLKSFLLEKASSREIQEEIQNLKEEQFLTVSALTGENVENIKKSIYSKVQNEIGLYKEAFLFRKRHVLALDEAMKTLKAAKKLLKDRVSEEFILAELQQSLKKVFELRGKEVNEQVLDEVFSQFCIGK

Radius of gyration: 25.41 Å; chains: 1; bounding box: 48×50×64 Å

pLDDT: mean 81.59, std 10.96, range [56.28, 97.69]